Protein AF-A0A9X5C528-F1 (afdb_monomer)

Organism: NCBI:txid2044587

Foldseek 3Di:
DVPPVVLVVVLVVQVPPPHDPVVNVVSVVVVVVVVCVVVVVVCCVPDPVNVVVVVVVVVVVVCLVPDDDDPVVNVVVVVVVVVVVVVVVVVVVVVVVVVVVVVVVVCVVVVVDDD

Structure (mmCIF, N/CA/C/O backbone):
data_AF-A0A9X5C528-F1
#
_entry.id   AF-A0A9X5C528-F1
#
loop_
_atom_site.group_PDB
_atom_site.id
_atom_site.type_symbol
_atom_site.label_atom_id
_atom_site.label_alt_id
_atom_site.label_comp_id
_atom_site.label_asym_id
_atom_site.label_entity_id
_atom_site.label_seq_id
_atom_site.pdbx_PDB_ins_code
_atom_site.Cartn_x
_atom_site.Cartn_y
_atom_site.Cartn_z
_atom_site.occupancy
_atom_site.B_iso_or_equiv
_atom_site.auth_seq_id
_atom_site.auth_comp_id
_atom_site.auth_asym_id
_atom_site.auth_atom_id
_atom_site.pdbx_PDB_model_num
ATOM 1 N N . MET A 1 1 ? -0.048 15.711 20.141 1.00 42.22 1 MET A N 1
ATOM 2 C CA . MET A 1 1 ? -1.264 15.692 20.985 1.00 42.22 1 MET A CA 1
ATOM 3 C C . MET A 1 1 ? -2.354 16.653 20.513 1.00 42.22 1 MET A C 1
ATOM 5 O O . MET A 1 1 ? -3.494 16.240 20.542 1.00 42.22 1 MET A O 1
ATOM 9 N N . LEU A 1 2 ? -2.045 17.848 19.986 1.00 45.78 2 LEU A N 1
ATOM 10 C CA . LEU A 1 2 ? -3.045 18.849 19.541 1.00 45.78 2 LEU A CA 1
ATOM 11 C C . LEU A 1 2 ? -4.006 18.433 18.399 1.00 45.78 2 LEU A C 1
ATOM 13 O O . LEU A 1 2 ? -5.027 19.078 18.215 1.00 45.78 2 LEU A O 1
ATOM 17 N N . LYS A 1 3 ? -3.708 17.380 17.624 1.00 56.62 3 LYS A N 1
ATOM 18 C CA . LYS A 1 3 ? -4.486 17.007 16.423 1.00 56.62 3 LYS A CA 1
ATOM 19 C C . LYS A 1 3 ? -5.799 16.271 16.727 1.00 56.62 3 LYS A C 1
ATOM 21 O O . LYS A 1 3 ? -6.752 16.425 15.980 1.00 56.62 3 LYS A O 1
ATOM 26 N N . ASN A 1 4 ? -5.850 15.474 17.795 1.00 55.53 4 ASN A N 1
ATOM 27 C CA . ASN A 1 4 ? -7.003 14.604 18.061 1.00 55.53 4 ASN A CA 1
ATOM 28 C C . ASN A 1 4 ? -8.182 15.376 18.667 1.00 55.53 4 ASN A C 1
ATOM 30 O O . ASN A 1 4 ? -9.320 15.126 18.286 1.00 55.53 4 ASN A O 1
ATOM 34 N N . ASP A 1 5 ? -7.906 16.349 19.539 1.00 60.28 5 ASP A N 1
ATOM 35 C CA . ASP A 1 5 ? -8.939 17.194 20.158 1.00 60.28 5 ASP A CA 1
ATOM 36 C C . ASP A 1 5 ? -9.597 18.125 19.133 1.00 60.28 5 ASP A C 1
ATOM 38 O O . ASP A 1 5 ? -10.799 18.367 19.186 1.00 60.28 5 ASP A O 1
ATOM 42 N N . GLN A 1 6 ? -8.820 18.595 18.155 1.00 66.00 6 GLN A N 1
ATOM 43 C CA . GLN A 1 6 ? -9.300 19.462 17.083 1.00 66.00 6 GLN A CA 1
ATOM 44 C C . GLN A 1 6 ? -10.220 18.706 16.110 1.00 66.00 6 GLN A C 1
ATOM 46 O O . GLN A 1 6 ? -11.275 1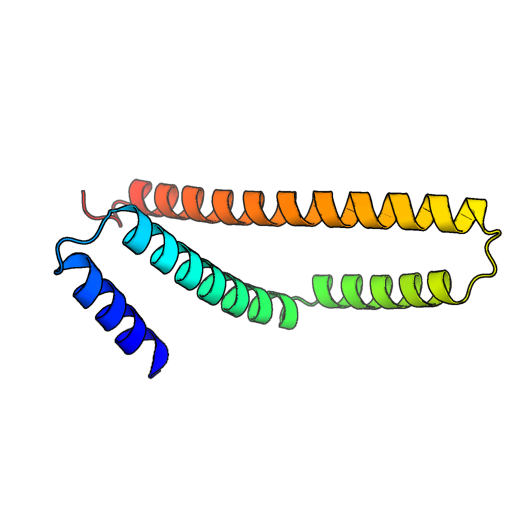9.208 15.742 1.00 66.00 6 GLN A O 1
ATOM 51 N N . ILE A 1 7 ? -9.868 17.460 15.776 1.00 63.91 7 ILE A N 1
ATOM 52 C CA . ILE A 1 7 ? -10.689 16.581 14.930 1.00 63.91 7 ILE A CA 1
ATOM 53 C C . ILE A 1 7 ? -11.967 16.149 15.656 1.00 63.91 7 ILE A C 1
ATOM 55 O O . ILE A 1 7 ? -13.034 16.092 15.051 1.00 63.91 7 ILE A O 1
ATOM 59 N N . ALA A 1 8 ? -11.884 15.869 16.960 1.00 61.84 8 ALA A N 1
ATOM 60 C CA . ALA A 1 8 ? -13.063 15.583 17.767 1.00 61.84 8 ALA A CA 1
ATOM 61 C C . ALA A 1 8 ? -14.011 16.791 17.801 1.00 61.84 8 ALA A C 1
ATOM 63 O O . ALA A 1 8 ? -15.212 16.619 17.630 1.00 61.84 8 ALA A O 1
ATOM 64 N N . GLN A 1 9 ? -13.484 18.009 17.962 1.00 63.91 9 GLN A N 1
ATOM 65 C CA . GLN A 1 9 ? -14.280 19.238 17.934 1.00 63.91 9 GLN A CA 1
ATOM 66 C C . GLN A 1 9 ? -14.926 19.508 16.568 1.00 63.91 9 GLN A C 1
ATOM 68 O O . GLN A 1 9 ? -16.094 19.882 16.548 1.00 63.91 9 GLN A O 1
ATOM 73 N N . GLU A 1 10 ? -14.224 19.269 15.454 1.00 63.53 10 GLU A N 1
ATOM 74 C CA . GLU A 1 10 ? -14.805 19.353 14.102 1.00 63.53 10 GLU A CA 1
ATOM 75 C C . GLU A 1 10 ? -15.907 18.305 13.887 1.00 63.53 10 GLU A C 1
ATOM 77 O O . GLU A 1 10 ? -16.979 18.622 13.378 1.00 63.53 10 GLU A O 1
ATOM 82 N N . LEU A 1 11 ? -15.698 17.061 14.332 1.00 62.41 11 LEU A N 1
ATOM 83 C CA . LEU A 1 11 ? -16.741 16.033 14.292 1.00 62.41 11 LEU A CA 1
ATOM 84 C C . LEU A 1 11 ? -17.956 16.440 15.132 1.00 62.41 11 LEU A C 1
ATOM 86 O O . LEU A 1 11 ? -19.089 16.301 14.676 1.00 62.41 11 LEU A O 1
ATOM 90 N N . PHE A 1 12 ? -17.737 16.974 16.336 1.00 62.31 12 PHE A N 1
ATOM 91 C CA . PHE A 1 12 ? -18.820 17.431 17.201 1.00 62.31 12 PHE A CA 1
ATOM 92 C C . PHE A 1 12 ? -19.585 18.607 16.599 1.00 62.31 12 PHE A C 1
ATOM 94 O O . PHE A 1 12 ? -20.809 18.546 16.608 1.00 62.31 12 PHE A O 1
ATOM 101 N N . SER A 1 13 ? -18.917 19.621 16.032 1.00 63.06 13 SER A N 1
ATOM 102 C CA . SER A 1 13 ? -19.607 20.763 15.413 1.00 63.06 13 SER A CA 1
ATOM 103 C C . SER A 1 13 ? -20.496 20.332 14.249 1.00 63.06 13 SER A C 1
ATOM 105 O O . SER A 1 13 ? -21.593 20.854 14.083 1.00 63.06 13 SER A O 1
ATOM 107 N N . ILE A 1 14 ? -20.059 19.323 13.494 1.00 58.09 14 ILE A N 1
ATOM 108 C CA . ILE A 1 14 ? -20.747 18.858 12.288 1.00 58.09 14 ILE A CA 1
ATOM 109 C C . ILE A 1 14 ? -21.913 17.931 12.622 1.00 58.09 14 ILE A C 1
ATOM 111 O O . ILE A 1 14 ? -22.929 17.986 11.942 1.00 58.09 14 ILE A O 1
ATOM 115 N N . ILE A 1 15 ? -21.804 17.125 13.682 1.00 60.91 15 ILE A N 1
ATOM 116 C CA . ILE A 1 15 ? -22.904 16.286 14.184 1.00 60.91 15 ILE A CA 1
ATOM 117 C C . ILE A 1 15 ? -23.999 17.136 14.859 1.00 60.91 15 ILE A C 1
ATOM 119 O O . ILE A 1 15 ? -25.151 16.712 14.913 1.00 60.91 15 ILE A O 1
ATOM 123 N N . THR A 1 16 ? -23.654 18.314 15.398 1.00 59.47 16 THR A N 1
ATOM 124 C CA . THR A 1 16 ? -24.607 19.214 16.077 1.00 59.47 16 THR A CA 1
ATOM 125 C C . THR A 1 16 ? -25.317 20.214 15.165 1.00 59.47 16 THR A C 1
ATOM 127 O O . THR A 1 16 ? -26.324 20.785 15.579 1.00 59.47 16 THR A O 1
ATOM 130 N N . GLU A 1 17 ? -24.808 20.446 13.958 1.00 58.03 17 GLU A N 1
ATOM 131 C CA . GLU A 1 17 ? -25.511 21.189 12.906 1.00 58.03 17 GLU A CA 1
ATOM 132 C C . GLU A 1 17 ? -26.384 20.213 12.092 1.00 58.03 17 GLU A C 1
ATOM 134 O O . GLU A 1 17 ? -26.104 19.016 12.083 1.00 58.03 17 GLU A O 1
ATOM 139 N N . ASP A 1 18 ? -27.451 20.691 11.433 1.00 60.19 18 ASP A N 1
ATOM 140 C CA . ASP A 1 18 ? -28.369 19.908 10.570 1.00 60.19 18 ASP A CA 1
ATOM 141 C C . ASP A 1 18 ? -27.661 19.372 9.294 1.00 60.19 18 ASP A C 1
ATOM 143 O O . ASP A 1 18 ? -28.141 19.514 8.166 1.00 60.19 18 ASP A O 1
ATOM 147 N N . ASN A 1 19 ? -26.474 18.789 9.444 1.00 56.50 19 ASN A N 1
ATOM 148 C CA . ASN A 1 19 ? -25.617 18.377 8.352 1.00 56.50 19 ASN A CA 1
ATOM 149 C C . ASN A 1 19 ? -26.051 17.034 7.778 1.00 56.50 19 ASN A C 1
ATOM 151 O O . ASN A 1 19 ? -26.461 16.086 8.456 1.00 56.50 19 ASN A O 1
ATOM 155 N N . ASN A 1 20 ? -25.927 16.979 6.459 1.00 72.94 20 ASN A N 1
ATOM 156 C CA . ASN A 1 20 ? -26.205 15.820 5.643 1.00 72.94 20 ASN A CA 1
ATOM 157 C C . ASN A 1 20 ? -25.235 14.691 6.030 1.00 72.94 20 ASN A C 1
ATOM 159 O O . ASN A 1 20 ? -24.024 14.891 6.067 1.00 72.94 20 ASN A O 1
ATOM 163 N N . ILE A 1 21 ? -25.759 13.489 6.282 1.00 70.00 21 ILE A N 1
ATOM 164 C CA . ILE A 1 21 ? -25.008 12.267 6.628 1.00 70.00 21 ILE A CA 1
ATOM 165 C C . ILE A 1 21 ? -23.770 12.045 5.730 1.00 70.00 21 ILE A C 1
ATOM 167 O O . ILE A 1 21 ? -22.791 11.443 6.172 1.00 70.00 21 ILE A O 1
ATOM 171 N N . GLU A 1 22 ? -23.792 12.524 4.484 1.00 74.06 22 GLU A N 1
ATOM 172 C CA . GLU A 1 22 ? -22.645 12.478 3.568 1.00 74.06 22 GLU A CA 1
ATOM 173 C C . GLU A 1 22 ? -21.436 13.317 4.016 1.00 74.06 22 GLU A C 1
ATOM 175 O O . GLU A 1 22 ? -20.312 12.826 3.936 1.00 74.06 22 GLU A O 1
ATOM 180 N N . GLU A 1 23 ? -21.626 14.514 4.572 1.00 74.62 23 GLU A N 1
ATOM 181 C CA . GLU A 1 23 ? -20.508 15.345 5.052 1.00 74.62 23 GLU A CA 1
ATOM 182 C C . GLU A 1 23 ? -19.810 14.699 6.256 1.00 74.62 23 GLU A C 1
ATOM 184 O O . GLU A 1 23 ? -18.581 14.630 6.319 1.00 74.62 23 GLU A O 1
ATOM 189 N N . ILE A 1 24 ? -20.594 14.120 7.172 1.00 73.44 24 ILE A N 1
ATOM 190 C CA . ILE A 1 24 ? -20.069 13.350 8.308 1.00 73.44 24 ILE A CA 1
ATOM 191 C C . ILE A 1 24 ? -19.265 12.141 7.808 1.00 73.44 24 ILE A C 1
ATOM 193 O O . ILE A 1 24 ? -18.166 11.873 8.301 1.00 73.44 24 ILE A O 1
ATOM 197 N N . LYS A 1 25 ? -19.782 11.409 6.811 1.00 71.62 25 LYS A N 1
ATOM 198 C CA . LYS A 1 25 ? -19.073 10.267 6.212 1.00 71.62 25 LYS A CA 1
ATOM 199 C C . LYS A 1 25 ? -17.745 10.684 5.592 1.00 71.62 25 LYS A C 1
ATOM 201 O O . LYS A 1 25 ? -16.759 9.977 5.781 1.00 71.62 25 LYS A O 1
ATOM 206 N N . ASP A 1 26 ? -17.703 11.787 4.854 1.00 78.00 26 ASP A N 1
ATOM 207 C CA . ASP A 1 26 ? -16.485 12.226 4.172 1.00 78.00 26 ASP A CA 1
ATOM 208 C C . ASP A 1 26 ? -15.391 12.650 5.154 1.00 78.00 26 ASP A C 1
ATOM 210 O O . ASP A 1 26 ? -14.225 12.294 4.978 1.00 78.00 26 ASP A O 1
ATOM 214 N N . ILE A 1 27 ? -15.759 13.293 6.259 1.00 78.94 27 ILE A N 1
ATOM 215 C CA . ILE A 1 27 ? -14.804 13.665 7.309 1.00 78.94 27 ILE A CA 1
ATOM 216 C C . ILE A 1 27 ? -14.280 12.439 8.047 1.00 78.94 27 ILE A C 1
ATOM 218 O O . ILE A 1 27 ? -13.076 12.326 8.289 1.00 78.94 27 ILE A O 1
ATOM 222 N N . LEU A 1 28 ? -15.153 11.475 8.344 1.00 75.94 28 LEU A N 1
ATOM 223 C CA . LEU A 1 28 ? -14.728 10.202 8.918 1.00 75.94 28 LEU A CA 1
ATOM 224 C C . LEU A 1 28 ? -13.767 9.453 7.985 1.00 75.94 28 LEU A C 1
ATOM 226 O O . LEU A 1 28 ? -12.764 8.929 8.466 1.00 75.94 28 LEU A O 1
ATOM 230 N N . LYS A 1 29 ? -14.002 9.454 6.663 1.00 77.19 29 LYS A N 1
ATOM 231 C CA . LYS A 1 29 ? -13.065 8.870 5.682 1.00 77.19 29 LYS A CA 1
ATOM 232 C C . LYS A 1 29 ? -11.698 9.551 5.741 1.00 77.19 29 LYS A C 1
ATOM 234 O O . LYS A 1 29 ? -10.689 8.860 5.869 1.00 77.19 29 LYS A O 1
ATOM 239 N N . LEU A 1 30 ? -11.657 10.886 5.712 1.00 79.94 30 LEU A N 1
ATOM 240 C CA . LEU A 1 30 ? -10.405 11.651 5.792 1.00 79.94 30 LEU A CA 1
ATOM 241 C C . LEU A 1 30 ? -9.636 11.352 7.084 1.00 79.94 30 LEU A C 1
ATOM 243 O O . LEU A 1 30 ? -8.412 11.183 7.071 1.00 79.94 30 LEU A O 1
ATOM 247 N N . TYR A 1 31 ? -10.350 11.245 8.204 1.00 80.88 31 TYR A N 1
ATOM 248 C CA . TYR A 1 31 ? -9.743 10.895 9.479 1.00 80.88 31 TYR A CA 1
ATOM 249 C C . TYR A 1 31 ? -9.190 9.467 9.488 1.00 80.88 31 TYR A C 1
ATOM 251 O O . TYR A 1 31 ? -8.043 9.254 9.891 1.00 80.88 31 TYR A O 1
ATOM 259 N N . MET A 1 32 ? -9.969 8.498 9.000 1.00 80.50 32 MET A N 1
ATOM 260 C CA . MET A 1 32 ? -9.538 7.106 8.871 1.00 80.50 32 MET A CA 1
ATOM 261 C C . MET A 1 32 ? -8.300 6.981 7.981 1.00 80.50 32 MET A C 1
ATOM 263 O O . MET A 1 32 ? -7.369 6.265 8.342 1.00 80.50 32 MET A O 1
ATOM 267 N N . ASP A 1 33 ? -8.238 7.716 6.870 1.00 82.56 33 ASP A N 1
ATOM 268 C CA . ASP A 1 33 ? -7.063 7.738 6.000 1.00 82.56 33 ASP A CA 1
ATOM 269 C C . ASP A 1 33 ? -5.831 8.316 6.699 1.00 82.56 33 ASP A C 1
ATOM 271 O O . ASP A 1 33 ? -4.740 7.752 6.597 1.00 82.56 33 ASP A O 1
ATOM 275 N N . SER A 1 34 ? -5.989 9.400 7.460 1.00 85.25 34 SER A N 1
ATOM 276 C CA . SER A 1 34 ? -4.906 9.992 8.254 1.00 85.25 34 SER A CA 1
ATOM 277 C C . SER A 1 34 ? -4.376 9.026 9.324 1.00 85.25 34 SER A C 1
ATOM 279 O O . SER A 1 34 ? -3.158 8.851 9.461 1.00 85.25 34 SER A O 1
ATOM 281 N N . LEU A 1 35 ? -5.278 8.357 10.052 1.00 86.50 35 LEU A N 1
ATOM 282 C CA . LEU A 1 35 ? -4.924 7.342 11.046 1.00 86.50 35 LEU A CA 1
ATOM 283 C C . LEU A 1 35 ? -4.196 6.167 10.396 1.00 86.50 35 LEU A C 1
ATOM 285 O O . LEU A 1 35 ? -3.078 5.845 10.796 1.00 86.50 35 LEU A O 1
ATOM 289 N N . LYS A 1 36 ? -4.797 5.579 9.354 1.00 88.94 36 LYS A N 1
ATOM 290 C CA . LYS A 1 36 ? -4.222 4.485 8.568 1.00 88.94 36 LYS A CA 1
ATOM 291 C C . LYS A 1 36 ? -2.819 4.833 8.101 1.00 88.94 36 LYS A C 1
ATOM 293 O O . LYS A 1 36 ? -1.902 4.062 8.346 1.00 88.94 36 LYS A O 1
ATOM 298 N N . ASN A 1 37 ? -2.641 5.988 7.462 1.00 88.81 37 ASN A N 1
ATOM 299 C CA . ASN A 1 37 ? -1.351 6.397 6.912 1.00 88.81 37 ASN A CA 1
ATOM 300 C C . ASN A 1 37 ? -0.294 6.554 8.005 1.00 88.81 37 ASN A C 1
ATOM 302 O O . ASN A 1 37 ? 0.839 6.123 7.815 1.00 88.81 37 ASN A O 1
ATOM 306 N N . THR A 1 38 ? -0.663 7.122 9.154 1.00 90.75 38 THR A N 1
ATOM 307 C CA . THR A 1 38 ? 0.259 7.273 10.286 1.00 90.75 38 THR A CA 1
ATOM 308 C C . THR A 1 38 ? 0.680 5.913 10.838 1.00 90.75 38 THR A C 1
ATOM 310 O O . THR A 1 38 ? 1.871 5.624 10.924 1.00 90.75 38 THR A O 1
ATOM 313 N N . THR A 1 39 ? -0.289 5.055 11.168 1.00 91.94 39 THR A N 1
ATOM 314 C CA . THR A 1 39 ? -0.027 3.724 11.726 1.00 91.94 39 THR A CA 1
ATOM 315 C C . THR A 1 39 ? 0.740 2.846 10.746 1.00 91.94 39 THR A C 1
ATOM 317 O O . THR A 1 39 ? 1.748 2.250 11.119 1.00 91.94 39 THR A O 1
ATOM 320 N N . LEU A 1 40 ? 0.305 2.797 9.485 1.00 93.62 40 LEU A N 1
ATOM 321 C CA . LEU A 1 40 ? 0.968 2.031 8.436 1.00 93.62 40 LEU A CA 1
ATOM 322 C C . LEU A 1 40 ? 2.409 2.503 8.259 1.00 93.62 40 LEU A C 1
ATOM 324 O O . LEU A 1 40 ? 3.309 1.676 8.231 1.00 93.62 40 LEU A O 1
ATOM 328 N N . HIS A 1 41 ? 2.653 3.813 8.191 1.00 92.88 41 HIS A N 1
ATOM 329 C CA . HIS A 1 41 ? 4.008 4.335 8.044 1.00 92.88 41 HIS A CA 1
ATOM 330 C C . HIS A 1 41 ? 4.933 3.885 9.182 1.00 92.88 41 HIS A C 1
ATOM 332 O O . HIS A 1 41 ? 6.039 3.422 8.910 1.00 92.88 41 HIS A O 1
ATOM 338 N N . SER A 1 42 ? 4.472 3.965 10.434 1.00 94.81 42 SER A N 1
ATOM 339 C CA . SER A 1 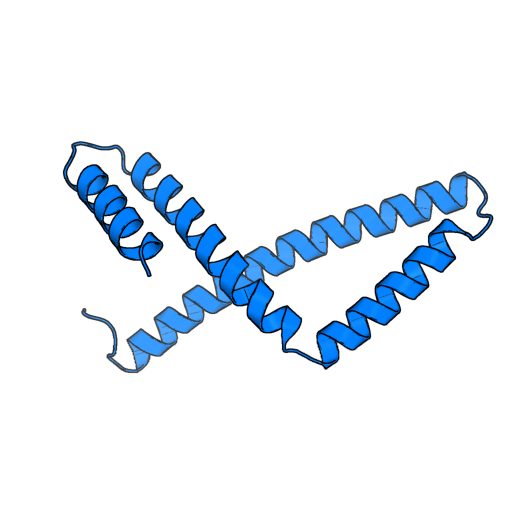42 ? 5.232 3.478 11.590 1.00 94.81 42 SER A CA 1
ATOM 340 C C . SER A 1 42 ? 5.523 1.979 11.501 1.00 94.81 42 SER A C 1
ATOM 342 O O . SER A 1 42 ? 6.678 1.583 11.630 1.00 94.81 42 SER A O 1
ATOM 344 N N . LEU A 1 43 ? 4.513 1.158 11.198 1.00 96.00 43 LEU A N 1
ATOM 345 C CA . LEU A 1 43 ? 4.683 -0.294 11.067 1.00 96.00 43 LEU A CA 1
ATOM 346 C C . LEU A 1 43 ? 5.676 -0.652 9.961 1.00 96.00 43 LEU A C 1
ATOM 348 O O . LEU A 1 43 ? 6.575 -1.458 10.172 1.00 96.00 43 LEU A O 1
ATOM 352 N N . LEU A 1 44 ? 5.554 -0.013 8.796 1.00 96.12 44 LEU A N 1
ATOM 353 C CA . LEU A 1 44 ? 6.459 -0.246 7.677 1.00 96.12 44 LEU A CA 1
ATOM 354 C C . LEU A 1 44 ? 7.900 0.127 8.033 1.00 96.12 44 LEU A C 1
ATOM 356 O O . LEU A 1 44 ? 8.817 -0.565 7.608 1.00 96.12 44 LEU A O 1
ATOM 360 N N . LEU A 1 45 ? 8.128 1.209 8.784 1.00 95.31 45 LEU A N 1
ATOM 361 C CA . LEU A 1 45 ? 9.474 1.608 9.209 1.00 95.31 45 LEU A CA 1
ATOM 362 C C . LEU A 1 45 ? 10.119 0.605 10.171 1.00 95.31 45 LEU A C 1
ATOM 364 O O . LEU A 1 45 ? 11.335 0.421 10.122 1.00 95.31 45 LEU A O 1
ATOM 368 N N . GLU A 1 46 ? 9.325 -0.014 11.039 1.00 96.69 46 GLU A N 1
ATOM 369 C CA . GLU A 1 46 ? 9.805 -0.936 12.071 1.00 96.69 46 GLU A CA 1
ATOM 370 C C . GLU A 1 46 ? 9.951 -2.380 11.568 1.00 96.69 46 GLU A C 1
ATOM 372 O O . GLU A 1 46 ? 10.796 -3.128 12.071 1.00 96.69 46 GLU A O 1
ATOM 377 N N . ASP A 1 47 ? 9.168 -2.771 10.560 1.00 98.00 47 ASP A N 1
ATOM 378 C CA . ASP A 1 47 ? 9.158 -4.129 10.029 1.00 98.00 47 ASP A CA 1
ATOM 379 C C . ASP A 1 47 ? 10.392 -4.420 9.158 1.00 98.00 47 ASP A C 1
ATOM 381 O O . ASP A 1 47 ? 10.571 -3.896 8.054 1.00 98.00 47 ASP A O 1
ATOM 385 N N . LYS A 1 48 ? 11.281 -5.274 9.673 1.00 97.81 48 LYS A N 1
A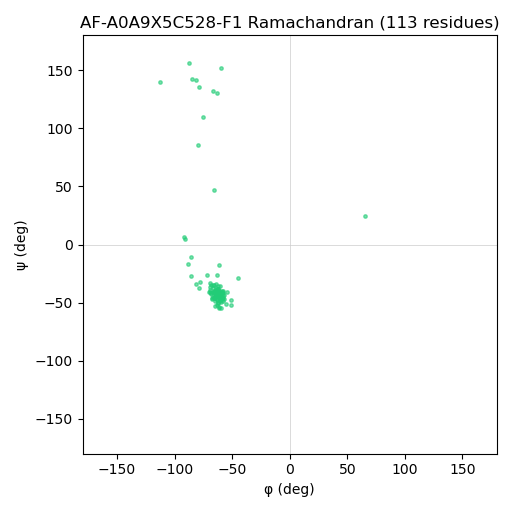TOM 386 C CA . LYS A 1 48 ? 12.555 -5.603 9.017 1.00 97.81 48 LYS A CA 1
ATOM 387 C C . LYS A 1 48 ? 12.360 -6.349 7.703 1.00 97.81 48 LYS A C 1
ATOM 389 O O . LYS A 1 48 ? 13.086 -6.065 6.751 1.00 97.81 48 LYS A O 1
ATOM 394 N N . ASP A 1 49 ? 11.409 -7.274 7.654 1.00 98.06 49 ASP A N 1
ATOM 395 C CA . ASP A 1 49 ? 11.179 -8.112 6.479 1.00 98.06 49 ASP A CA 1
ATOM 396 C C . ASP A 1 49 ? 10.641 -7.257 5.327 1.00 98.06 49 ASP A C 1
ATOM 398 O O . ASP A 1 49 ? 11.140 -7.329 4.202 1.00 98.06 49 ASP A O 1
ATOM 402 N N . TYR A 1 50 ? 9.720 -6.338 5.622 1.00 97.06 50 TYR A N 1
ATOM 403 C CA . TYR A 1 50 ? 9.265 -5.326 4.680 1.00 97.06 50 TYR A CA 1
ATOM 404 C C . TYR A 1 50 ? 10.414 -4.444 4.184 1.00 97.06 50 TYR A C 1
ATOM 406 O O . TYR A 1 50 ? 10.522 -4.203 2.979 1.00 97.06 50 TYR A O 1
ATOM 414 N N . GLN A 1 51 ? 11.295 -3.962 5.068 1.00 98.06 51 GLN A N 1
ATOM 415 C CA . GLN A 1 51 ? 12.425 -3.127 4.647 1.00 98.06 51 GLN A CA 1
ATOM 416 C C . GLN A 1 51 ? 13.392 -3.879 3.722 1.00 98.06 51 GLN A C 1
ATOM 418 O O . GLN A 1 51 ? 13.865 -3.293 2.744 1.00 98.06 51 GLN A O 1
ATOM 423 N N . VAL A 1 52 ? 13.647 -5.168 3.974 1.00 98.12 52 VAL A N 1
ATOM 424 C CA . VAL A 1 52 ? 14.443 -6.023 3.076 1.00 98.12 52 VAL A CA 1
ATOM 425 C C . VAL A 1 52 ? 13.770 -6.123 1.708 1.00 98.12 52 VAL A C 1
ATOM 427 O O . VAL A 1 52 ? 14.375 -5.730 0.707 1.00 98.12 52 VAL A O 1
ATOM 430 N N . CYS A 1 53 ? 12.496 -6.523 1.667 1.00 97.50 53 CYS A N 1
ATOM 431 C CA . CYS A 1 53 ? 11.715 -6.607 0.430 1.00 97.50 53 CYS A CA 1
ATOM 432 C C . CYS A 1 53 ? 11.712 -5.275 -0.340 1.00 97.50 53 CYS A C 1
ATOM 434 O O . CYS A 1 53 ? 11.874 -5.246 -1.561 1.00 97.50 53 CYS A O 1
ATOM 436 N N . ARG A 1 54 ? 11.582 -4.144 0.364 1.00 96.38 54 ARG A N 1
ATOM 437 C CA . ARG A 1 54 ? 11.590 -2.804 -0.233 1.00 96.38 54 ARG A CA 1
ATOM 438 C C . ARG A 1 54 ? 12.938 -2.455 -0.859 1.00 96.38 54 ARG A C 1
ATOM 440 O O . ARG A 1 54 ? 12.973 -1.861 -1.937 1.00 96.38 54 ARG A O 1
ATOM 447 N N . VAL A 1 55 ? 14.049 -2.790 -0.206 1.00 98.00 55 VAL A N 1
ATOM 448 C CA . VAL A 1 55 ? 15.391 -2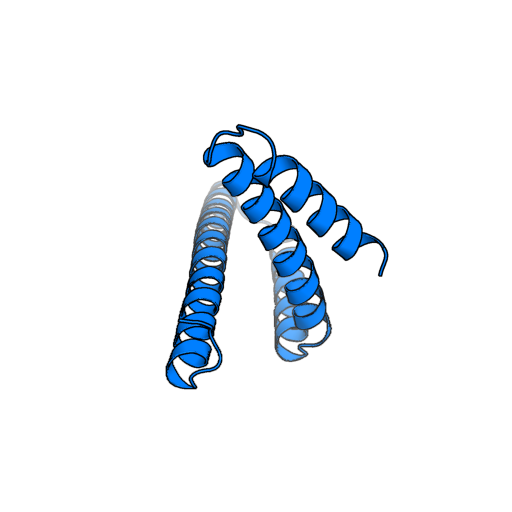.557 -0.759 1.00 98.00 55 VAL A CA 1
ATOM 449 C C . VAL A 1 55 ? 15.612 -3.405 -2.008 1.00 98.00 55 VAL A C 1
ATOM 451 O O . VAL A 1 55 ? 16.084 -2.878 -3.017 1.00 98.00 55 VAL A O 1
ATOM 454 N N . GLU A 1 56 ? 15.237 -4.681 -1.971 1.00 98.12 56 GLU A N 1
ATOM 455 C CA . GLU A 1 56 ? 15.345 -5.587 -3.119 1.00 98.12 56 GLU A CA 1
ATOM 456 C C . GLU A 1 56 ? 14.499 -5.105 -4.301 1.00 98.12 56 GLU A C 1
ATOM 458 O O . GLU A 1 56 ? 15.003 -5.021 -5.425 1.00 98.12 56 GLU A O 1
ATOM 463 N N . TYR A 1 57 ? 13.258 -4.679 -4.042 1.00 96.62 57 TYR A N 1
ATOM 464 C CA . TYR A 1 57 ? 12.397 -4.053 -5.044 1.00 96.62 57 TYR A CA 1
ATOM 465 C C . TYR A 1 57 ? 13.067 -2.831 -5.684 1.00 96.62 57 TYR A C 1
ATOM 467 O O . TYR A 1 57 ? 13.177 -2.754 -6.907 1.00 96.62 57 TYR A O 1
ATOM 475 N N . LEU A 1 58 ? 13.582 -1.895 -4.879 1.00 97.44 58 LEU A N 1
ATOM 476 C CA . LEU A 1 58 ? 14.241 -0.690 -5.393 1.00 97.44 58 LEU A CA 1
ATOM 477 C C . LEU A 1 58 ? 15.487 -1.019 -6.226 1.00 97.44 58 LEU A C 1
ATOM 479 O O . LEU A 1 58 ? 15.764 -0.338 -7.214 1.00 97.44 5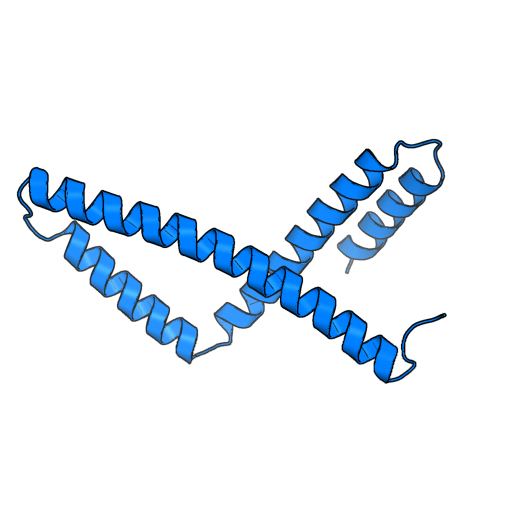8 LEU A O 1
ATOM 483 N N . GLN A 1 59 ? 16.246 -2.049 -5.852 1.00 98.12 59 GLN A N 1
ATOM 484 C CA . GLN A 1 59 ? 17.396 -2.506 -6.633 1.00 98.12 59 GLN A CA 1
ATOM 485 C C . GLN A 1 59 ? 16.966 -3.112 -7.972 1.00 98.12 59 GLN A C 1
ATOM 487 O O . GLN A 1 59 ? 17.545 -2.772 -9.007 1.00 98.12 59 GLN A O 1
ATOM 492 N N . ALA A 1 60 ? 15.947 -3.973 -7.971 1.00 97.06 60 ALA A N 1
ATOM 493 C CA . ALA A 1 60 ? 15.392 -4.561 -9.186 1.00 97.06 60 ALA A CA 1
ATOM 494 C C . ALA A 1 60 ? 14.818 -3.482 -10.116 1.00 97.06 60 ALA A C 1
ATOM 496 O O . ALA A 1 60 ? 15.116 -3.478 -11.309 1.00 97.06 60 ALA A O 1
ATOM 497 N N . TYR A 1 61 ? 14.090 -2.511 -9.563 1.00 96.06 61 TYR A N 1
ATOM 498 C CA . TYR A 1 61 ? 13.509 -1.408 -10.321 1.00 96.06 61 TYR A CA 1
ATOM 499 C C . TYR A 1 61 ? 14.579 -0.515 -10.966 1.00 96.06 61 TYR A C 1
ATOM 501 O O . TYR A 1 61 ? 14.475 -0.166 -12.139 1.00 96.06 61 TYR A O 1
ATOM 509 N N . ARG A 1 62 ? 15.680 -0.215 -10.263 1.00 97.69 62 ARG A N 1
ATOM 510 C CA . ARG A 1 62 ? 16.817 0.507 -10.867 1.00 97.69 62 ARG A CA 1
ATOM 511 C C . ARG A 1 62 ? 17.447 -0.266 -12.024 1.00 97.69 62 ARG A C 1
ATOM 513 O O . ARG A 1 62 ? 17.769 0.334 -13.045 1.00 97.69 62 ARG A O 1
ATOM 520 N N . ARG A 1 63 ? 17.606 -1.590 -11.886 1.00 97.12 63 ARG A N 1
ATOM 521 C CA . ARG A 1 63 ? 18.113 -2.444 -12.977 1.00 97.12 63 ARG A CA 1
ATOM 522 C C . ARG A 1 63 ? 17.159 -2.447 -14.165 1.00 97.12 63 ARG A C 1
ATOM 524 O O . ARG A 1 63 ? 17.612 -2.356 -15.302 1.00 97.12 63 ARG A O 1
ATOM 531 N N . TYR A 1 64 ? 15.855 -2.511 -13.908 1.00 95.94 64 TYR A N 1
ATOM 532 C CA . TYR A 1 64 ? 14.822 -2.385 -14.932 1.00 95.94 64 TYR A CA 1
ATOM 533 C C . TYR A 1 64 ? 14.944 -1.055 -15.701 1.00 95.94 64 TYR A C 1
ATOM 535 O O . TYR A 1 64 ? 14.965 -1.044 -16.933 1.00 95.94 64 TYR A O 1
ATOM 543 N N . GLN A 1 65 ? 15.118 0.060 -14.989 1.00 95.19 65 GLN A N 1
ATOM 544 C CA . GLN A 1 65 ? 15.302 1.379 -15.600 1.00 95.19 65 GLN A CA 1
ATOM 545 C C . GLN A 1 65 ? 16.572 1.467 -16.458 1.00 95.19 65 GLN A C 1
ATOM 547 O O . GLN A 1 65 ? 16.540 2.083 -17.520 1.00 95.19 65 GLN A O 1
ATOM 552 N N . SER A 1 66 ? 17.674 0.843 -16.029 1.00 96.50 66 SER A N 1
ATOM 553 C CA . SER A 1 66 ? 18.960 0.896 -16.739 1.00 96.50 66 SER A CA 1
ATOM 554 C C . SER A 1 66 ? 19.128 -0.145 -17.850 1.00 96.50 66 SER A C 1
ATOM 556 O O . SER A 1 66 ? 20.119 -0.099 -18.572 1.00 96.50 66 SER A O 1
ATOM 558 N N . THR A 1 67 ? 18.229 -1.125 -17.953 1.00 97.31 67 THR A N 1
ATOM 559 C CA . THR A 1 67 ? 18.327 -2.191 -18.959 1.00 97.31 67 THR A CA 1
ATOM 560 C C . THR A 1 67 ? 17.843 -1.688 -20.315 1.00 97.31 67 THR A C 1
ATOM 562 O O . THR A 1 67 ? 16.795 -1.046 -20.415 1.00 97.31 67 THR A O 1
ATOM 565 N N . ASP A 1 68 ? 18.596 -2.005 -21.368 1.00 96.69 68 ASP A N 1
ATOM 566 C CA . ASP A 1 68 ? 18.234 -1.656 -22.740 1.00 96.69 68 ASP A CA 1
ATOM 567 C C . ASP A 1 68 ? 17.195 -2.642 -23.291 1.00 96.69 68 ASP A C 1
ATOM 569 O O . ASP A 1 68 ? 17.510 -3.671 -23.889 1.00 96.69 68 ASP A O 1
ATOM 573 N N . PHE A 1 69 ? 15.928 -2.353 -23.002 1.00 96.69 69 PHE A N 1
ATOM 574 C CA . PHE A 1 69 ? 14.794 -3.047 -23.597 1.00 96.69 69 PHE A CA 1
ATOM 575 C C . PHE A 1 69 ? 14.432 -2.416 -24.934 1.00 96.69 69 PHE A C 1
ATOM 577 O O . PHE A 1 69 ? 14.374 -1.191 -25.065 1.00 96.69 69 PHE A O 1
ATOM 584 N N . THR A 1 70 ? 14.049 -3.250 -25.901 1.00 98.06 70 THR A N 1
ATOM 585 C CA . THR A 1 70 ? 13.346 -2.733 -27.078 1.00 98.06 70 THR A CA 1
ATOM 586 C C . THR A 1 70 ? 12.049 -2.049 -26.645 1.00 98.06 70 THR A C 1
ATOM 588 O O . THR A 1 70 ? 11.436 -2.431 -25.644 1.00 98.06 70 THR A O 1
ATOM 591 N N . LYS A 1 71 ? 11.588 -1.061 -27.418 1.00 97.12 71 LYS A N 1
ATOM 592 C CA . LYS A 1 71 ? 10.356 -0.329 -27.099 1.00 97.12 71 LYS A CA 1
ATOM 593 C C . LYS A 1 71 ? 9.151 -1.254 -26.821 1.00 97.12 71 LYS A C 1
ATOM 595 O O . LYS A 1 71 ? 8.547 -1.089 -25.769 1.00 97.12 71 LYS A O 1
ATOM 600 N N . PRO A 1 72 ? 8.850 -2.282 -27.644 1.00 98.25 72 PRO A N 1
ATOM 601 C CA . PRO A 1 72 ? 7.725 -3.177 -27.360 1.00 98.25 72 PRO A CA 1
ATOM 602 C C . PRO A 1 72 ? 7.882 -3.989 -26.065 1.00 98.25 72 PRO A C 1
ATOM 604 O O . PRO A 1 72 ? 6.896 -4.257 -25.386 1.00 98.25 72 PRO A O 1
ATOM 607 N N . GLN A 1 73 ? 9.109 -4.388 -25.708 1.00 98.19 73 GLN A N 1
ATOM 608 C CA . GLN A 1 73 ? 9.371 -5.093 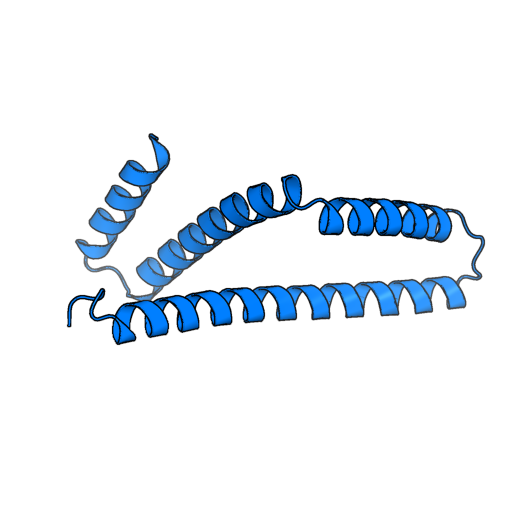-24.447 1.00 98.19 73 GLN A CA 1
ATOM 609 C C . GLN A 1 73 ? 9.170 -4.171 -23.246 1.00 98.19 73 GLN A C 1
ATOM 611 O O . GLN A 1 73 ? 8.575 -4.585 -22.255 1.00 98.19 73 GLN A O 1
ATOM 616 N N . ARG A 1 74 ? 9.644 -2.925 -23.349 1.00 97.06 74 ARG A N 1
ATOM 617 C CA . ARG A 1 74 ? 9.459 -1.912 -22.311 1.00 97.06 74 ARG A CA 1
ATOM 618 C C . ARG A 1 74 ? 7.979 -1.607 -22.098 1.00 97.06 74 ARG A C 1
ATOM 620 O O . ARG A 1 74 ? 7.509 -1.736 -20.976 1.00 97.06 74 ARG A O 1
ATOM 627 N N . ASP A 1 75 ? 7.244 -1.335 -23.174 1.00 98.06 75 ASP A N 1
ATOM 628 C CA . ASP A 1 75 ? 5.807 -1.037 -23.121 1.00 98.06 75 ASP A CA 1
ATOM 629 C C . ASP A 1 75 ? 5.011 -2.189 -22.469 1.00 98.06 75 ASP A C 1
ATOM 631 O O . ASP A 1 75 ? 4.108 -1.957 -21.661 1.00 98.06 75 ASP A O 1
ATOM 635 N N . LEU A 1 76 ? 5.368 -3.446 -22.771 1.00 98.19 76 LEU A N 1
ATOM 636 C CA . LEU A 1 76 ? 4.756 -4.627 -22.154 1.00 98.19 76 LEU A CA 1
ATOM 637 C C . LEU A 1 76 ? 5.037 -4.703 -20.646 1.00 98.19 76 LEU A C 1
ATOM 639 O O . LEU A 1 76 ? 4.111 -4.924 -19.866 1.00 98.19 76 LEU A O 1
ATOM 643 N N . ILE A 1 77 ? 6.298 -4.538 -20.234 1.00 97.19 77 ILE A N 1
ATOM 644 C CA . ILE A 1 77 ? 6.688 -4.624 -18.820 1.00 97.19 77 ILE A CA 1
ATOM 645 C C . ILE A 1 77 ? 6.069 -3.474 -18.023 1.00 97.19 77 ILE A C 1
ATOM 647 O O . ILE A 1 77 ? 5.486 -3.730 -16.973 1.00 97.19 77 ILE A O 1
ATOM 651 N N . ASP A 1 78 ? 6.123 -2.243 -18.534 1.00 97.50 78 ASP A N 1
ATOM 652 C CA . ASP A 1 78 ? 5.499 -1.074 -17.902 1.00 97.50 78 ASP A CA 1
ATOM 653 C C . ASP A 1 78 ? 3.993 -1.284 -17.712 1.00 97.50 78 ASP A C 1
ATOM 655 O O . ASP A 1 78 ? 3.454 -1.007 -16.642 1.00 97.50 78 ASP A O 1
ATOM 659 N N . THR A 1 79 ? 3.315 -1.853 -18.713 1.00 98.31 79 THR A N 1
ATOM 660 C CA . THR A 1 79 ? 1.888 -2.181 -18.601 1.00 98.31 79 THR A CA 1
ATOM 661 C C . THR A 1 79 ? 1.634 -3.204 -17.493 1.00 98.31 79 THR A C 1
ATOM 663 O O . THR A 1 79 ? 0.706 -3.034 -16.704 1.00 98.31 79 THR A O 1
ATOM 666 N N . ILE A 1 80 ? 2.445 -4.263 -17.403 1.00 98.00 80 ILE A N 1
ATOM 667 C CA . ILE A 1 80 ? 2.307 -5.282 -16.350 1.00 98.00 80 ILE A CA 1
ATOM 668 C C . ILE A 1 80 ? 2.545 -4.670 -14.965 1.00 98.00 80 ILE A C 1
ATOM 670 O O . ILE A 1 80 ? 1.767 -4.940 -14.051 1.00 98.00 80 ILE A O 1
ATOM 674 N N . LEU A 1 81 ? 3.585 -3.843 -14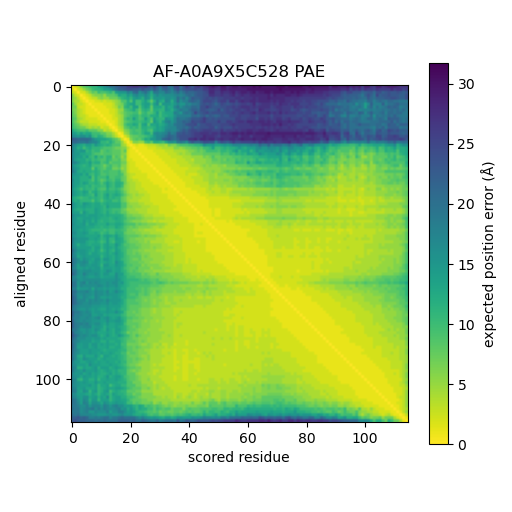.810 1.00 96.56 81 LEU A N 1
ATOM 675 C CA . LEU A 1 81 ? 3.895 -3.168 -13.549 1.00 96.56 81 LEU A CA 1
ATOM 676 C C . LEU A 1 81 ? 2.745 -2.254 -13.121 1.00 96.56 81 LEU A C 1
ATOM 678 O O . LEU A 1 81 ? 2.264 -2.394 -12.001 1.00 96.56 81 LEU A O 1
ATOM 682 N N . ALA A 1 82 ? 2.228 -1.420 -14.027 1.00 97.31 82 ALA A N 1
ATOM 683 C CA . ALA A 1 82 ? 1.104 -0.533 -13.737 1.00 97.31 82 ALA A CA 1
ATOM 684 C C . ALA A 1 82 ? -0.148 -1.308 -13.293 1.00 97.31 82 ALA A C 1
ATOM 686 O O . ALA A 1 82 ? -0.757 -0.981 -12.278 1.00 97.31 82 ALA A O 1
ATOM 687 N N . ARG A 1 83 ? -0.514 -2.389 -14.000 1.00 98.25 83 ARG A N 1
ATOM 688 C CA . ARG A 1 83 ? -1.678 -3.214 -13.624 1.00 98.25 83 ARG A CA 1
ATOM 689 C C . ARG A 1 83 ? -1.482 -3.948 -12.305 1.00 98.25 83 ARG A C 1
ATOM 691 O O . ARG A 1 83 ? -2.444 -4.123 -11.559 1.00 98.25 83 ARG A O 1
ATOM 698 N N . LYS A 1 84 ? -0.255 -4.377 -12.010 1.00 97.12 84 LYS A N 1
ATOM 699 C CA . LYS A 1 84 ? 0.067 -4.984 -10.722 1.00 97.12 84 LYS A CA 1
ATOM 700 C C . LYS A 1 84 ? -0.037 -3.964 -9.589 1.00 97.12 84 LYS A C 1
ATOM 702 O O . LYS A 1 84 ? -0.665 -4.275 -8.586 1.00 97.12 84 LYS A O 1
ATOM 707 N N . GLU A 1 85 ? 0.525 -2.770 -9.756 1.00 96.06 85 GLU A N 1
ATOM 708 C CA . GLU A 1 85 ? 0.451 -1.695 -8.760 1.00 96.06 85 GLU A CA 1
ATOM 709 C C . GLU A 1 85 ? -1.000 -1.276 -8.483 1.00 96.06 85 GLU A C 1
ATOM 711 O O . GLU A 1 85 ? -1.388 -1.186 -7.320 1.00 96.06 85 GLU A O 1
ATOM 716 N N . GLU A 1 86 ? -1.822 -1.106 -9.525 1.00 96.88 86 GLU A N 1
ATOM 717 C CA . GLU A 1 86 ? -3.262 -0.839 -9.387 1.00 96.88 86 GLU A CA 1
ATOM 718 C C . GLU A 1 86 ? -3.969 -1.950 -8.589 1.00 96.88 86 GLU A C 1
ATOM 720 O O . GLU A 1 86 ? -4.696 -1.675 -7.635 1.00 96.88 86 GLU A O 1
ATOM 725 N N . SER A 1 87 ? -3.725 -3.219 -8.936 1.00 97.31 87 SER A N 1
ATOM 726 C CA . SER A 1 87 ? -4.340 -4.360 -8.246 1.00 97.31 87 SER A CA 1
ATOM 727 C C . SER A 1 87 ? -3.880 -4.494 -6.790 1.00 97.31 87 SER A C 1
ATOM 729 O O . SER A 1 87 ? -4.691 -4.809 -5.919 1.00 97.31 87 SER A O 1
ATOM 731 N N . ASP A 1 88 ? -2.588 -4.295 -6.517 1.00 95.81 88 ASP A N 1
ATOM 732 C CA . ASP A 1 88 ? -2.016 -4.392 -5.171 1.00 95.81 88 ASP A CA 1
ATOM 733 C C . ASP A 1 88 ? -2.512 -3.233 -4.282 1.00 95.81 88 ASP A C 1
ATOM 735 O O . ASP A 1 88 ? -2.731 -3.421 -3.079 1.00 95.81 88 ASP A O 1
ATOM 739 N N . PHE A 1 89 ? -2.747 -2.050 -4.864 1.00 91.31 89 PHE A N 1
ATOM 740 C CA . PHE A 1 89 ? -3.345 -0.903 -4.180 1.00 91.31 89 PHE A CA 1
ATOM 741 C C . PHE A 1 89 ? -4.779 -1.199 -3.722 1.00 91.31 89 PHE A C 1
ATOM 743 O O . PHE A 1 89 ? -5.076 -1.083 -2.530 1.00 91.31 89 PHE A O 1
ATOM 750 N N . GLU A 1 90 ? -5.642 -1.665 -4.630 1.00 94.69 90 GLU A N 1
ATOM 751 C CA . GLU A 1 90 ? -7.026 -2.040 -4.303 1.00 94.69 90 GLU A CA 1
ATOM 752 C C . GLU A 1 90 ? -7.084 -3.176 -3.272 1.00 94.69 90 GLU A C 1
ATOM 754 O O . GL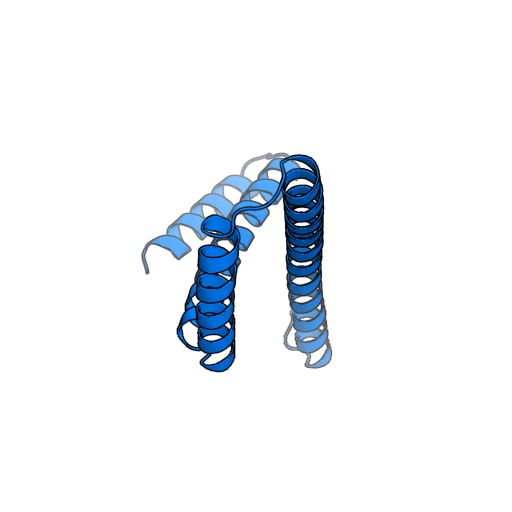U A 1 90 ? -7.833 -3.112 -2.293 1.00 94.69 90 GLU A O 1
ATOM 759 N N . HIS A 1 91 ? -6.232 -4.195 -3.426 1.00 94.88 91 HIS A N 1
ATOM 760 C CA . HIS A 1 91 ? -6.118 -5.276 -2.448 1.00 94.88 91 HIS A CA 1
ATOM 761 C C . HIS A 1 91 ? -5.744 -4.746 -1.055 1.00 94.88 91 HIS A C 1
ATOM 763 O O . HIS A 1 91 ? -6.338 -5.154 -0.057 1.00 94.88 91 HIS A O 1
ATOM 769 N N . SER A 1 92 ? -4.787 -3.818 -0.972 1.00 91.38 92 SER A N 1
ATOM 770 C CA . SER A 1 92 ? -4.339 -3.237 0.299 1.00 91.38 92 SER A CA 1
ATOM 771 C C . SER A 1 92 ? -5.443 -2.436 0.999 1.00 91.38 92 SER A C 1
ATOM 773 O O . SER A 1 92 ? -5.573 -2.514 2.223 1.00 91.38 92 SER A O 1
ATOM 775 N N . ILE A 1 93 ? -6.276 -1.713 0.241 1.00 87.94 93 ILE A N 1
ATOM 776 C CA . ILE A 1 93 ? -7.461 -1.023 0.778 1.00 87.94 93 ILE A CA 1
ATOM 777 C C . ILE A 1 93 ? -8.442 -2.038 1.370 1.00 87.94 93 ILE A C 1
ATOM 779 O O . ILE A 1 93 ? -8.867 -1.893 2.519 1.00 87.94 93 ILE A O 1
ATOM 783 N N . LEU A 1 94 ? -8.779 -3.085 0.614 1.00 90.81 94 LEU A N 1
ATOM 784 C CA . LEU A 1 94 ? -9.726 -4.107 1.060 1.00 90.81 94 LEU A CA 1
ATOM 785 C C . LEU A 1 94 ? -9.208 -4.887 2.274 1.00 90.81 94 LEU A C 1
ATOM 787 O O . LEU A 1 94 ? -9.977 -5.145 3.199 1.00 90.81 94 LEU A O 1
ATOM 791 N N . ALA A 1 95 ? -7.913 -5.206 2.317 1.00 93.62 95 ALA A N 1
ATOM 792 C CA . ALA A 1 95 ? -7.282 -5.874 3.453 1.00 93.62 95 ALA A CA 1
ATOM 793 C C . ALA A 1 95 ? -7.341 -5.017 4.730 1.00 93.62 95 ALA A C 1
ATOM 795 O O . ALA A 1 95 ? -7.655 -5.531 5.805 1.00 93.62 95 ALA A O 1
ATOM 796 N N . TYR A 1 96 ? -7.109 -3.704 4.619 1.00 90.62 96 TYR A N 1
ATOM 797 C CA . TYR A 1 96 ? -7.250 -2.784 5.749 1.00 90.62 96 TYR A CA 1
ATOM 798 C C . TYR A 1 96 ? -8.698 -2.721 6.257 1.00 90.62 96 TYR A C 1
ATOM 800 O O . TYR A 1 96 ? -8.942 -2.850 7.458 1.00 90.62 96 TYR A O 1
ATOM 808 N N . MET A 1 97 ? -9.669 -2.590 5.346 1.00 88.19 97 MET A N 1
ATOM 809 C CA . MET A 1 97 ? -11.094 -2.573 5.698 1.00 88.19 97 MET A CA 1
ATOM 810 C C . MET A 1 97 ? -11.543 -3.887 6.348 1.00 88.19 97 MET A C 1
ATOM 812 O O . MET A 1 97 ? -12.280 -3.861 7.334 1.00 88.19 97 MET A O 1
ATOM 816 N N . ALA A 1 98 ? -11.064 -5.030 5.847 1.00 93.06 98 ALA A N 1
ATOM 817 C CA . ALA A 1 98 ? -11.305 -6.331 6.463 1.00 93.06 98 ALA A CA 1
ATOM 818 C C . ALA A 1 98 ? -10.757 -6.378 7.900 1.00 93.06 98 ALA A C 1
ATOM 820 O O . ALA A 1 98 ? -11.490 -6.735 8.821 1.00 93.06 98 ALA A O 1
ATOM 821 N N . GLY A 1 99 ? -9.521 -5.914 8.114 1.00 91.62 99 GLY A N 1
ATOM 822 C CA . GLY A 1 99 ? -8.903 -5.838 9.441 1.00 91.62 99 GLY A CA 1
ATOM 823 C C . GLY A 1 99 ? -9.683 -4.973 10.437 1.00 91.62 99 GLY A C 1
ATOM 824 O O . GLY A 1 99 ? -9.843 -5.363 11.594 1.00 91.62 99 GLY A O 1
ATOM 825 N N . LEU A 1 100 ? -10.228 -3.832 10.004 1.00 89.25 100 LEU A N 1
ATOM 826 C CA . LEU A 1 100 ? -11.092 -2.994 10.846 1.00 89.25 100 LEU A CA 1
ATOM 827 C C . LEU A 1 100 ? -12.399 -3.700 11.232 1.00 89.25 100 LEU A C 1
ATOM 829 O O . LEU A 1 100 ? -12.790 -3.682 12.402 1.00 89.25 100 LEU A O 1
ATOM 833 N N . LEU A 1 101 ? -13.064 -4.343 10.267 1.00 89.44 101 LEU A N 1
ATOM 834 C CA . LEU A 1 101 ? -14.306 -5.082 10.512 1.00 89.44 101 LEU A CA 1
ATOM 835 C C . LEU A 1 101 ? -14.085 -6.255 11.467 1.00 89.44 101 LEU A C 1
ATOM 837 O O . LEU A 1 101 ? -14.881 -6.467 12.385 1.00 89.44 101 LEU A O 1
ATOM 841 N N . ASP A 1 102 ? -12.998 -6.996 11.279 1.00 94.19 102 ASP A N 1
ATOM 842 C CA . ASP A 1 102 ? -12.650 -8.115 12.146 1.00 94.19 102 ASP A CA 1
ATOM 843 C C . ASP A 1 102 ? -12.242 -7.638 13.542 1.00 94.19 102 ASP A C 1
ATOM 845 O O . ASP A 1 102 ? -12.658 -8.239 14.530 1.00 94.19 102 ASP A O 1
ATOM 849 N N . SER A 1 103 ? -11.550 -6.500 13.653 1.00 91.44 103 SER A N 1
ATOM 850 C CA . SER A 1 103 ? -11.247 -5.878 14.949 1.00 91.44 103 SER A CA 1
ATOM 851 C C . SER A 1 103 ? -12.524 -5.520 15.714 1.00 91.44 103 SER A C 1
ATOM 853 O O . SER A 1 103 ? -12.648 -5.850 16.893 1.00 91.44 103 SER A O 1
ATOM 855 N N . TYR A 1 104 ? -13.517 -4.918 15.049 1.00 88.62 104 TYR A N 1
ATOM 856 C CA . TYR A 1 104 ? -14.822 -4.646 15.662 1.00 88.62 104 TYR A CA 1
ATOM 857 C C . TYR A 1 104 ? -15.528 -5.934 16.110 1.00 88.62 104 TYR A C 1
ATOM 859 O O . TYR A 1 104 ? -16.025 -6.009 17.234 1.00 88.62 104 TYR A O 1
ATOM 867 N N . ARG A 1 105 ? -15.544 -6.973 15.263 1.00 90.69 105 ARG A N 1
ATOM 868 C CA . ARG A 1 105 ? -16.138 -8.278 15.601 1.00 90.69 105 ARG A CA 1
ATOM 869 C C . ARG A 1 105 ? -15.461 -8.917 16.810 1.00 90.69 105 ARG A C 1
ATOM 871 O O . ARG A 1 105 ? -16.155 -9.453 17.667 1.00 90.69 105 ARG A O 1
ATOM 878 N N . ILE A 1 106 ? -14.134 -8.838 16.897 1.00 93.62 106 ILE A N 1
ATOM 879 C CA . ILE A 1 106 ? -13.362 -9.311 18.050 1.00 93.62 106 ILE A CA 1
ATOM 880 C C . ILE A 1 106 ? -13.813 -8.568 19.308 1.00 93.62 106 ILE A C 1
ATOM 882 O O . ILE A 1 106 ? -14.234 -9.212 20.266 1.00 93.62 106 ILE A O 1
ATOM 886 N N . LEU A 1 107 ? -13.800 -7.232 19.298 1.00 93.31 107 LEU A N 1
ATOM 887 C CA . LEU A 1 107 ? -14.215 -6.430 20.454 1.00 93.31 107 LEU A CA 1
ATOM 888 C C . LEU A 1 107 ? -15.648 -6.757 20.893 1.00 93.31 107 LEU A C 1
ATOM 890 O O . LEU A 1 107 ? -15.895 -6.952 22.083 1.00 93.31 107 LEU A O 1
ATOM 894 N N . LYS A 1 108 ? -16.569 -6.898 19.933 1.00 89.12 108 LYS A N 1
ATOM 895 C CA . LYS A 1 108 ? -17.956 -7.292 20.193 1.00 89.12 108 LYS A CA 1
ATOM 896 C C . LYS A 1 108 ? -18.053 -8.673 20.840 1.00 89.12 108 LYS A C 1
ATOM 898 O O . LYS A 1 108 ? -18.765 -8.834 21.826 1.00 89.12 108 LYS A O 1
ATOM 903 N N . ASN A 1 109 ? -17.312 -9.657 20.332 1.00 93.00 109 ASN A N 1
ATOM 904 C CA . ASN A 1 109 ? -17.304 -11.016 20.880 1.00 93.00 109 ASN A CA 1
ATOM 905 C C . ASN A 1 109 ? -16.769 -11.077 22.320 1.00 93.00 109 ASN A C 1
ATOM 907 O O . ASN A 1 109 ? -17.148 -11.973 23.069 1.00 93.00 109 ASN A O 1
ATOM 911 N N . PHE A 1 110 ? -15.920 -10.127 22.717 1.00 93.31 110 PHE A N 1
ATOM 912 C CA . PHE A 1 110 ? -15.417 -10.001 24.087 1.00 93.31 110 PHE A CA 1
ATOM 913 C C . PHE A 1 110 ? -16.268 -9.087 24.983 1.00 93.31 110 PHE A C 1
ATOM 915 O O . PHE A 1 110 ? -15.888 -8.844 26.126 1.00 93.31 110 PHE A O 1
ATOM 922 N N . GLY A 1 111 ? -17.404 -8.571 24.499 1.00 90.62 111 GLY A N 1
ATOM 923 C CA . GLY A 1 111 ? -18.243 -7.641 25.262 1.00 90.62 111 GLY A CA 1
ATOM 924 C C . GLY A 1 111 ? -17.566 -6.293 25.542 1.00 90.62 111 GLY A C 1
ATOM 925 O O . GLY A 1 111 ? -17.904 -5.625 26.513 1.00 90.62 111 GLY A O 1
ATOM 926 N N . LEU A 1 112 ? -16.588 -5.899 24.717 1.00 85.31 112 LEU A N 1
ATOM 927 C CA . LEU A 1 112 ? -15.831 -4.645 24.850 1.00 85.31 112 LEU A CA 1
ATOM 928 C C . LEU A 1 112 ? -16.445 -3.487 24.046 1.00 85.31 112 LEU A C 1
ATOM 930 O O . LEU A 1 112 ? -15.854 -2.414 23.944 1.00 85.31 112 LEU A O 1
ATOM 934 N N . THR A 1 113 ? -17.619 -3.701 23.456 1.00 81.00 113 THR A N 1
ATOM 935 C CA . THR A 1 113 ? -18.409 -2.679 22.760 1.00 81.00 113 THR A CA 1
ATOM 936 C C . THR A 1 113 ? -19.692 -2.427 23.541 1.00 81.00 113 THR A C 1
ATOM 938 O O . THR A 1 113 ? -20.299 -3.382 24.021 1.00 81.00 113 THR A O 1
ATOM 941 N N . VAL A 1 114 ? -20.116 -1.165 23.640 1.00 71.44 114 VAL A N 1
ATOM 942 C CA . VAL A 1 114 ? -21.439 -0.813 24.183 1.00 71.44 114 VAL A CA 1
ATOM 943 C C .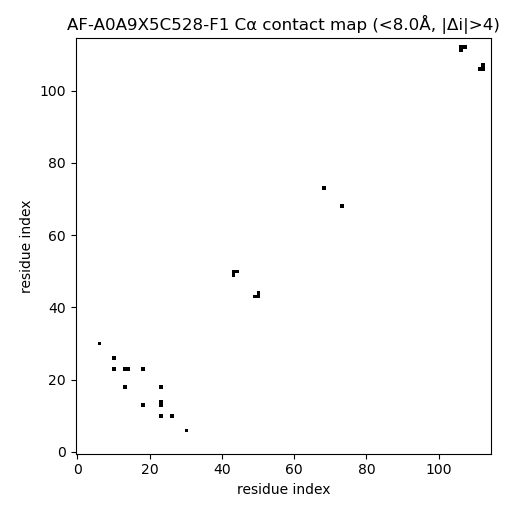 VAL A 1 114 ? -22.508 -1.348 23.220 1.00 71.44 114 VAL A C 1
ATOM 945 O O . VAL A 1 114 ? -22.334 -1.204 22.008 1.00 71.44 114 VAL A O 1
ATOM 948 N N . GLU A 1 115 ? -23.532 -2.025 23.752 1.00 54.66 115 GLU A N 1
ATOM 949 C CA . GLU A 1 115 ? -24.675 -2.542 22.973 1.00 54.66 115 GLU A CA 1
ATOM 950 C C . GLU A 1 115 ? -25.460 -1.434 22.263 1.00 54.66 115 GLU A C 1
ATOM 952 O O . GLU A 1 115 ? -25.675 -0.364 22.881 1.00 54.66 115 GLU A O 1
#

Secondary structure (DSSP, 8-state):
-HHHHHHHHHHHHHHHTT--HHHHHHHHHHHHHHHHHHHHHHHHHH-HHHHHHHHHHHHHHHHHHHS---HHHHHHHHHHHHHHHHHHHHHHHHHHHHHHHHHHHHHHHTT-S--

pLDDT: mean 85.85, std 14.46, range [42.22, 98.31]

Radius of gyration: 20.87 Å; Cα contacts (8 Å, |Δi|>4): 14; chains: 1; bounding box: 47×32×53 Å

Solvent-accessible surface area (backbone atoms only — not comparable to full-atom values): 6560 Å² total; per-residue (Å²): 122,77,67,60,62,53,53,50,49,52,52,50,56,48,70,73,43,100,58,58,71,64,62,59,49,53,52,52,49,54,49,49,50,52,51,49,51,52,54,50,52,54,50,54,72,71,37,62,68,58,46,50,55,50,52,52,49,53,52,52,50,51,51,58,72,71,48,93,60,57,68,73,57,43,56,52,51,51,50,52,51,53,55,47,51,56,51,53,50,54,49,50,54,52,52,51,53,49,52,53,55,49,50,51,52,50,37,49,76,70,67,72,49,87,132

Sequence (115 aa):
MLKNDQIAQELFSIITEDNNIEEIKDILKLYMDSLKNTTLHSLLLEDKDYQVCRVEYLQAYRRYQSTDFTKPQRDLIDTILARKEESDFEHSILAYMAGLLDSYRILKNFGLTVE

Mean predicted aligned error: 8.51 Å